Protein AF-A0A933LG38-F1 (afdb_monomer_lite)

Foldseek 3Di:
DPPVVLVVDDDPPPDDSVVVVVVVVVVVLVVCVVVVNKAKPPNDFDADPVRHTPIDID

Structure (mmCIF, N/CA/C/O backbone):
data_AF-A0A933LG38-F1
#
_entry.id   AF-A0A933LG38-F1
#
loop_
_atom_site.group_PDB
_atom_site.id
_atom_site.type_symbol
_atom_site.label_atom_id
_atom_site.label_alt_id
_atom_site.label_comp_id
_atom_site.label_asym_id
_atom_site.label_entity_id
_atom_site.label_seq_id
_atom_site.pdbx_PDB_ins_code
_atom_site.Cartn_x
_atom_site.Cartn_y
_atom_site.Cartn_z
_atom_site.occupancy
_atom_site.B_iso_or_equiv
_atom_site.auth_seq_id
_atom_site.auth_comp_id
_atom_site.auth_asym_id
_atom_site.auth_atom_id
_atom_site.pdbx_PDB_model_num
ATOM 1 N N . VAL A 1 1 ? 18.639 2.165 2.122 1.00 53.94 1 VAL A N 1
ATOM 2 C CA . VAL A 1 1 ? 18.199 2.326 0.724 1.00 53.94 1 VAL A CA 1
ATOM 3 C C . VAL A 1 1 ? 17.451 3.640 0.664 1.00 53.94 1 VAL A C 1
ATOM 5 O O . VAL A 1 1 ? 16.283 3.696 1.028 1.00 53.94 1 VAL A O 1
ATOM 8 N N . PHE A 1 2 ? 18.176 4.722 0.405 1.00 43.56 2 PHE A N 1
ATOM 9 C CA . PHE A 1 2 ? 17.568 6.039 0.205 1.00 43.56 2 PHE A CA 1
ATOM 10 C C . PHE A 1 2 ? 17.118 6.135 -1.263 1.00 43.56 2 PHE A C 1
ATOM 12 O O . PHE A 1 2 ? 17.565 5.330 -2.080 1.00 43.56 2 PHE A O 1
ATOM 19 N N . ALA A 1 3 ? 16.202 7.052 -1.589 1.00 54.38 3 ALA A N 1
ATOM 20 C CA . ALA A 1 3 ? 15.554 7.154 -2.908 1.00 54.38 3 ALA A CA 1
ATOM 21 C C . ALA A 1 3 ? 16.541 7.158 -4.098 1.00 54.38 3 ALA A C 1
ATOM 23 O O . ALA A 1 3 ? 16.210 6.684 -5.184 1.00 54.38 3 ALA A O 1
ATOM 24 N N . ASP A 1 4 ? 17.766 7.616 -3.856 1.00 57.03 4 ASP A N 1
ATOM 25 C CA . ASP A 1 4 ? 18.867 7.711 -4.812 1.00 57.03 4 ASP A CA 1
ATOM 26 C C . ASP A 1 4 ? 19.321 6.336 -5.351 1.00 57.03 4 ASP A C 1
ATOM 28 O O . ASP A 1 4 ? 19.695 6.227 -6.520 1.00 57.03 4 ASP A O 1
ATOM 32 N N . ASP A 1 5 ? 19.216 5.262 -4.553 1.00 58.44 5 ASP A N 1
ATOM 33 C CA . ASP A 1 5 ? 19.593 3.899 -4.971 1.00 58.44 5 ASP A CA 1
ATOM 34 C C . ASP A 1 5 ? 18.627 3.340 -6.030 1.00 58.44 5 ASP A C 1
ATOM 36 O O . ASP A 1 5 ? 19.053 2.657 -6.966 1.00 58.44 5 ASP A O 1
ATOM 40 N N . LEU A 1 6 ? 17.329 3.668 -5.950 1.00 60.19 6 LEU A N 1
ATOM 41 C CA . LEU A 1 6 ? 16.335 3.182 -6.916 1.00 60.19 6 LEU A CA 1
ATOM 42 C C . LEU A 1 6 ? 16.532 3.775 -8.320 1.00 60.19 6 LEU A C 1
ATOM 44 O O . LEU A 1 6 ? 16.137 3.159 -9.310 1.00 60.19 6 LEU A O 1
ATOM 48 N N . GLY A 1 7 ? 17.190 4.934 -8.433 1.00 60.78 7 GLY A N 1
ATOM 49 C CA . GLY A 1 7 ? 17.554 5.521 -9.724 1.00 60.78 7 GLY A CA 1
ATOM 50 C C . GLY A 1 7 ? 18.501 4.631 -10.537 1.00 60.78 7 GLY A C 1
ATOM 51 O O . GLY A 1 7 ? 18.450 4.645 -11.770 1.00 60.78 7 GLY A O 1
ATOM 52 N N . THR A 1 8 ? 19.302 3.812 -9.846 1.00 72.31 8 THR A N 1
ATOM 53 C CA . THR A 1 8 ? 20.317 2.920 -10.431 1.00 72.31 8 THR A CA 1
ATOM 54 C C . THR A 1 8 ? 19.866 1.463 -10.570 1.00 72.31 8 THR A C 1
ATOM 56 O O . THR A 1 8 ? 20.552 0.675 -11.222 1.00 72.31 8 THR A O 1
ATOM 59 N N . ILE A 1 9 ? 18.704 1.096 -10.013 1.00 78.00 9 ILE A N 1
ATOM 60 C CA . ILE A 1 9 ? 18.140 -0.252 -10.144 1.00 78.00 9 ILE A CA 1
ATOM 61 C C . ILE A 1 9 ? 17.628 -0.466 -11.574 1.00 78.00 9 ILE A C 1
ATOM 63 O O . ILE A 1 9 ? 16.892 0.351 -12.132 1.00 78.00 9 ILE A O 1
ATOM 67 N N . GLY A 1 10 ? 18.039 -1.588 -12.170 1.00 84.81 10 GLY A N 1
ATOM 68 C CA . GLY A 1 10 ? 17.568 -2.012 -13.483 1.00 84.81 10 GLY A CA 1
ATOM 69 C C . GLY A 1 10 ? 16.067 -2.291 -13.457 1.00 84.81 10 GLY A C 1
ATOM 70 O O . GLY A 1 10 ? 15.591 -3.087 -12.650 1.00 84.81 10 GLY A O 1
ATOM 71 N N . VAL A 1 11 ? 15.329 -1.638 -14.351 1.00 88.62 11 VAL A N 1
ATOM 72 C CA . VAL A 1 11 ? 13.891 -1.866 -14.519 1.00 88.62 11 VAL A CA 1
ATOM 73 C C . VAL A 1 11 ? 13.684 -3.179 -15.292 1.00 88.62 11 VAL A C 1
ATOM 75 O O . VAL A 1 11 ? 14.374 -3.391 -16.296 1.00 88.62 11 VAL A O 1
ATOM 78 N N . PRO A 1 12 ? 12.777 -4.075 -14.854 1.00 90.12 12 PRO A N 1
ATOM 79 C CA . PRO A 1 12 ? 12.458 -5.298 -15.587 1.00 90.12 12 PRO A CA 1
ATOM 80 C C . PRO A 1 12 ? 12.049 -5.029 -17.040 1.00 90.12 12 PRO A C 1
ATOM 82 O O . PRO A 1 12 ? 11.426 -4.017 -17.355 1.00 90.12 12 PRO A O 1
ATOM 85 N N . ALA A 1 13 ? 12.372 -5.960 -17.940 1.00 92.25 13 ALA A N 1
ATOM 86 C CA . ALA A 1 13 ? 11.987 -5.837 -19.342 1.00 92.25 13 ALA A CA 1
ATOM 87 C C . ALA A 1 13 ? 10.457 -5.752 -19.484 1.00 92.25 13 ALA A C 1
ATOM 89 O O . ALA A 1 13 ? 9.735 -6.610 -18.978 1.00 92.25 13 ALA A O 1
ATOM 90 N N . GLY A 1 14 ? 9.981 -4.727 -20.196 1.00 94.00 14 GLY A N 1
ATOM 91 C CA . GLY A 1 14 ? 8.552 -4.477 -20.407 1.00 94.00 14 GLY A CA 1
ATOM 92 C C . GLY A 1 14 ? 7.866 -3.661 -19.307 1.00 94.00 14 GLY A C 1
ATOM 93 O O . GLY A 1 14 ? 6.694 -3.347 -19.472 1.00 94.00 14 GLY A O 1
ATOM 94 N N . ALA A 1 15 ? 8.581 -3.293 -18.242 1.00 93.75 15 ALA A N 1
ATOM 95 C CA . ALA A 1 15 ? 8.093 -2.394 -17.205 1.00 93.75 15 ALA A CA 1
ATOM 96 C C . ALA A 1 15 ? 8.627 -0.969 -17.419 1.00 93.75 15 ALA A C 1
ATOM 98 O O . ALA A 1 15 ? 9.757 -0.763 -17.878 1.00 93.75 15 ALA A O 1
ATOM 99 N N . ALA A 1 16 ? 7.811 0.018 -17.081 1.00 91.62 16 ALA A N 1
ATOM 100 C CA . ALA A 1 16 ? 8.232 1.392 -16.904 1.00 91.62 16 ALA A CA 1
ATOM 101 C C . ALA A 1 16 ? 8.847 1.585 -15.502 1.00 91.62 16 ALA A C 1
ATOM 103 O O . ALA A 1 16 ? 8.847 0.698 -14.647 1.00 91.62 16 ALA A O 1
ATOM 104 N N . ARG A 1 17 ? 9.489 2.733 -15.270 1.00 89.00 17 ARG A N 1
ATOM 105 C CA . ARG A 1 17 ? 10.204 2.984 -14.006 1.00 89.00 17 ARG A CA 1
ATOM 106 C C . ARG A 1 17 ? 9.251 3.118 -12.815 1.00 89.00 17 ARG A C 1
ATOM 108 O O . ARG A 1 17 ? 9.613 2.734 -11.710 1.00 89.00 17 ARG A O 1
ATOM 115 N N . ASP A 1 18 ? 8.076 3.682 -13.040 1.00 91.94 18 ASP A N 1
ATOM 116 C CA . ASP A 1 18 ? 6.992 3.769 -12.065 1.00 91.94 18 ASP A CA 1
ATOM 117 C C . ASP A 1 18 ? 6.481 2.388 -11.645 1.00 91.94 18 ASP A C 1
ATOM 119 O O . ASP A 1 18 ? 6.300 2.183 -10.450 1.00 91.94 18 ASP A O 1
ATOM 123 N N . ASP A 1 19 ? 6.419 1.404 -12.547 1.00 92.94 19 ASP A N 1
ATOM 124 C CA . ASP A 1 19 ? 6.063 0.022 -12.178 1.00 92.94 19 ASP A CA 1
ATOM 125 C C . ASP A 1 19 ? 7.015 -0.570 -11.118 1.00 92.94 19 ASP A C 1
ATOM 127 O O . ASP A 1 19 ? 6.598 -1.323 -10.235 1.00 92.94 19 ASP A O 1
ATOM 131 N N . LEU A 1 20 ? 8.312 -0.231 -11.173 1.00 90.75 20 LEU A N 1
ATOM 132 C CA . LEU A 1 20 ? 9.273 -0.639 -10.141 1.00 90.75 20 LEU A CA 1
ATOM 133 C C . LEU A 1 20 ? 8.938 0.010 -8.790 1.00 90.75 20 LEU A C 1
ATOM 135 O O . LEU A 1 20 ? 9.018 -0.653 -7.754 1.00 90.75 20 LEU A O 1
ATOM 139 N N . TYR A 1 21 ? 8.560 1.290 -8.789 1.00 90.75 21 TYR A N 1
ATOM 140 C CA . TYR A 1 21 ? 8.156 1.988 -7.570 1.00 90.75 21 TYR A CA 1
ATOM 141 C C . TYR A 1 21 ? 6.851 1.430 -7.004 1.00 90.75 21 TYR A C 1
ATOM 143 O O . TYR A 1 21 ? 6.775 1.205 -5.795 1.00 90.75 21 TYR A O 1
ATOM 151 N N . ASP A 1 22 ? 5.881 1.124 -7.860 1.00 92.50 22 ASP A N 1
ATOM 152 C CA . ASP A 1 22 ? 4.616 0.503 -7.474 1.00 92.50 22 ASP A CA 1
ATOM 153 C C . ASP A 1 22 ? 4.848 -0.882 -6.864 1.00 92.50 22 ASP A C 1
ATOM 155 O O . ASP A 1 22 ? 4.292 -1.202 -5.811 1.00 92.50 22 ASP A O 1
ATOM 159 N N . ALA A 1 23 ? 5.746 -1.683 -7.447 1.00 93.31 23 ALA A N 1
ATOM 160 C CA . ALA A 1 23 ? 6.137 -2.973 -6.887 1.00 93.31 23 ALA A CA 1
ATOM 161 C C . ALA A 1 23 ? 6.812 -2.829 -5.511 1.00 93.31 23 ALA A C 1
ATOM 163 O O . ALA A 1 23 ? 6.502 -3.584 -4.583 1.00 93.31 23 ALA A O 1
ATOM 164 N N . CYS A 1 24 ? 7.707 -1.849 -5.344 1.00 93.50 24 CYS A N 1
ATOM 165 C CA . CYS A 1 24 ? 8.327 -1.554 -4.052 1.00 93.50 24 CYS A CA 1
ATOM 166 C C . CYS A 1 24 ? 7.293 -1.111 -3.006 1.00 93.50 24 CYS A C 1
ATOM 168 O O . CYS A 1 24 ? 7.334 -1.595 -1.872 1.00 93.50 24 CYS A O 1
ATOM 170 N N . ALA A 1 25 ? 6.361 -0.229 -3.377 1.00 93.75 25 ALA A N 1
ATOM 171 C CA . ALA A 1 25 ? 5.292 0.234 -2.501 1.00 93.75 25 ALA A CA 1
ATOM 172 C C . ALA A 1 25 ? 4.380 -0.930 -2.083 1.00 93.75 25 ALA A C 1
ATOM 174 O O . ALA A 1 25 ? 4.152 -1.130 -0.890 1.00 93.75 25 ALA A O 1
ATOM 175 N N . ALA A 1 26 ? 3.947 -1.761 -3.035 1.00 95.56 26 ALA A N 1
ATOM 176 C CA . ALA A 1 26 ? 3.118 -2.933 -2.769 1.00 95.56 26 ALA A CA 1
ATOM 177 C C . ALA A 1 26 ? 3.809 -3.929 -1.823 1.00 95.56 26 ALA A C 1
ATOM 179 O O . ALA A 1 26 ? 3.196 -4.398 -0.860 1.00 95.56 26 ALA A O 1
ATOM 180 N N . ALA A 1 27 ? 5.095 -4.218 -2.048 1.00 96.12 27 ALA A N 1
ATOM 181 C CA . ALA A 1 27 ? 5.873 -5.101 -1.182 1.00 96.12 27 ALA A CA 1
ATOM 182 C C . ALA A 1 27 ? 6.030 -4.531 0.238 1.00 96.12 27 ALA A C 1
ATOM 184 O O . ALA A 1 27 ? 5.886 -5.263 1.221 1.00 96.12 27 ALA A O 1
ATOM 185 N N . TRP A 1 28 ? 6.292 -3.226 0.360 1.00 95.19 28 TRP A N 1
ATOM 186 C CA . TRP A 1 28 ? 6.403 -2.549 1.652 1.00 95.19 28 TRP A CA 1
ATOM 187 C C . TRP A 1 28 ? 5.080 -2.570 2.428 1.00 95.19 28 TRP A C 1
ATOM 189 O O . TRP A 1 28 ? 5.064 -2.938 3.607 1.00 95.19 28 TRP A O 1
ATOM 199 N N . THR A 1 29 ? 3.963 -2.263 1.765 1.00 95.75 29 THR A N 1
ATOM 200 C CA . THR A 1 29 ? 2.622 -2.327 2.359 1.00 95.75 29 THR A CA 1
ATOM 201 C C . THR A 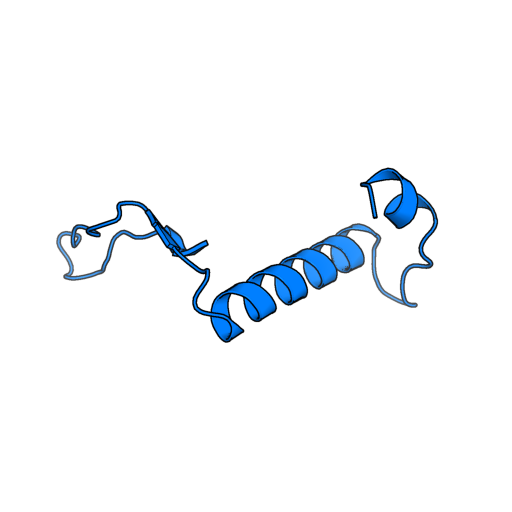1 29 ? 2.287 -3.749 2.808 1.00 95.75 29 THR A C 1
ATOM 203 O O . THR A 1 29 ? 1.895 -3.952 3.958 1.00 95.75 29 THR A O 1
ATOM 206 N N . ALA A 1 30 ? 2.511 -4.756 1.959 1.00 96.44 30 ALA A N 1
ATOM 207 C CA . ALA A 1 30 ? 2.258 -6.155 2.304 1.00 96.44 30 ALA A CA 1
ATOM 208 C C . ALA A 1 30 ? 3.061 -6.605 3.537 1.00 96.44 30 ALA A C 1
ATOM 210 O O . ALA A 1 30 ? 2.527 -7.286 4.414 1.00 96.44 30 ALA A O 1
ATOM 211 N N . ALA A 1 31 ? 4.325 -6.183 3.647 1.00 97.62 31 ALA A N 1
ATOM 212 C CA . ALA A 1 31 ? 5.159 -6.491 4.804 1.00 97.62 31 ALA A CA 1
ATOM 213 C C . ALA A 1 31 ? 4.603 -5.889 6.106 1.00 97.62 31 ALA A C 1
ATOM 215 O O . ALA A 1 31 ? 4.605 -6.567 7.133 1.00 97.62 31 ALA A O 1
ATOM 216 N N . ARG A 1 32 ? 4.088 -4.652 6.077 1.00 96.56 32 ARG A N 1
ATOM 217 C CA . ARG A 1 32 ? 3.463 -4.021 7.254 1.00 96.56 32 ARG A CA 1
ATOM 218 C C . ARG A 1 32 ? 2.181 -4.729 7.673 1.00 96.56 32 ARG A C 1
ATOM 220 O O . ARG A 1 32 ? 1.981 -4.964 8.863 1.00 96.56 32 ARG A O 1
ATOM 227 N N . P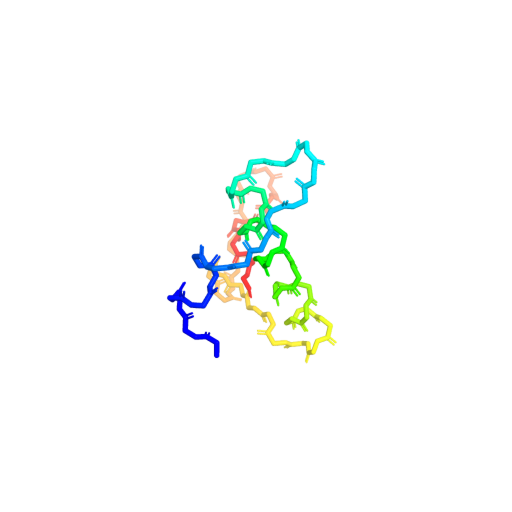HE A 1 33 ? 1.355 -5.150 6.717 1.00 97.19 33 PHE A N 1
ATOM 228 C CA . PHE A 1 33 ? 0.193 -5.991 7.009 1.00 97.19 33 PHE A CA 1
ATOM 229 C C . PHE A 1 33 ? 0.596 -7.312 7.667 1.00 97.19 33 PHE A C 1
ATOM 231 O O . PHE A 1 33 ? 0.056 -7.654 8.718 1.00 97.19 33 PHE A O 1
ATOM 238 N N . ALA A 1 34 ? 1.588 -8.012 7.109 1.00 97.81 34 ALA A N 1
ATOM 239 C CA . ALA A 1 34 ? 2.073 -9.282 7.648 1.00 97.81 34 ALA A CA 1
ATOM 240 C C . ALA A 1 34 ? 2.640 -9.158 9.075 1.00 97.81 34 ALA A C 1
ATOM 242 O O . ALA A 1 34 ? 2.554 -10.106 9.853 1.00 97.81 34 ALA A O 1
ATOM 243 N N . ARG A 1 35 ? 3.200 -7.995 9.431 1.00 98.31 35 ARG A N 1
ATOM 244 C CA . ARG A 1 35 ? 3.726 -7.698 10.775 1.00 98.31 35 ARG A CA 1
ATOM 245 C C . ARG A 1 35 ? 2.691 -7.119 11.745 1.00 98.31 35 ARG A C 1
ATOM 247 O O . ARG A 1 35 ? 3.013 -6.940 12.913 1.00 98.31 35 ARG A O 1
ATOM 254 N N . GLY A 1 36 ? 1.474 -6.810 11.293 1.00 97.31 36 GLY A N 1
ATOM 255 C CA . GLY A 1 36 ? 0.472 -6.119 12.116 1.00 97.31 36 GLY A CA 1
ATOM 256 C C . GLY A 1 36 ? 0.788 -4.638 12.373 1.00 97.31 36 GLY A C 1
ATOM 257 O O . GLY A 1 36 ? 0.266 -4.054 13.312 1.00 97.31 36 GLY A O 1
ATOM 258 N N . GLU A 1 37 ? 1.636 -4.029 11.543 1.00 97.69 37 GLU A N 1
ATOM 259 C CA . GLU A 1 37 ? 2.073 -2.626 11.647 1.00 97.69 37 GLU A CA 1
ATOM 260 C C . GLU A 1 37 ? 1.214 -1.667 10.803 1.00 97.69 37 GLU A C 1
ATOM 262 O O . GLU A 1 37 ? 1.542 -0.485 10.676 1.00 97.69 37 GLU A O 1
ATOM 267 N N . HIS A 1 38 ? 0.163 -2.170 10.156 1.00 96.12 38 HIS A N 1
ATOM 268 C CA . HIS A 1 38 ? -0.766 -1.359 9.374 1.00 96.12 38 HIS A CA 1
ATOM 269 C C . HIS A 1 38 ? -1.684 -0.545 10.296 1.00 96.12 38 HIS A C 1
ATOM 271 O O . HIS A 1 38 ? -1.942 -0.931 11.436 1.00 96.12 38 HIS A O 1
ATOM 277 N N . GLY A 1 39 ? -2.164 0.592 9.807 1.00 95.31 39 GLY A N 1
ATOM 278 C CA . GLY A 1 39 ? -3.093 1.453 10.531 1.00 95.31 39 GLY A CA 1
ATOM 279 C C . GLY A 1 39 ? -4.252 1.899 9.656 1.00 95.31 39 GLY A C 1
ATOM 280 O O . GLY A 1 39 ? -4.259 1.676 8.447 1.00 95.31 39 GLY A O 1
ATOM 281 N N . THR A 1 40 ? -5.224 2.561 10.278 1.00 97.00 40 THR A N 1
A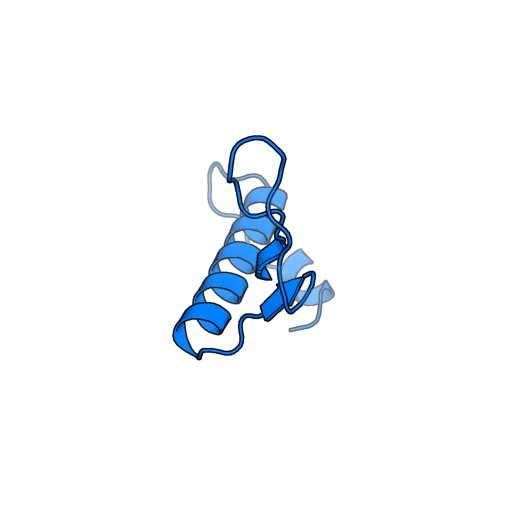TOM 282 C CA . THR A 1 40 ? -6.414 3.064 9.594 1.00 97.00 40 THR A CA 1
ATOM 283 C C . THR A 1 40 ? -6.660 4.524 9.956 1.00 97.00 40 THR A C 1
ATOM 285 O O . THR A 1 40 ? -6.471 4.927 11.105 1.00 97.00 40 THR A O 1
ATOM 288 N N . LEU A 1 41 ? -7.073 5.326 8.973 1.00 96.12 41 LEU A N 1
ATOM 289 C CA . LEU A 1 41 ? -7.507 6.708 9.156 1.00 96.12 41 LEU A CA 1
ATOM 290 C C . LEU A 1 41 ? -8.998 6.866 8.799 1.00 96.12 41 LEU A C 1
ATOM 292 O O . LEU A 1 41 ? -9.385 6.475 7.698 1.00 96.12 41 LEU A O 1
ATOM 296 N N . PRO A 1 42 ? -9.811 7.500 9.665 1.00 96.44 42 PRO A N 1
ATOM 297 C CA . PRO A 1 42 ? -9.501 7.761 11.073 1.00 96.44 42 PRO A CA 1
ATOM 298 C C . PRO A 1 42 ? -9.372 6.436 11.851 1.00 96.44 42 PRO A C 1
ATOM 300 O O . PRO A 1 42 ? -9.810 5.394 11.372 1.00 96.44 42 PRO A O 1
ATOM 303 N N . ALA A 1 43 ? -8.775 6.474 13.049 1.00 96.19 43 ALA A N 1
ATOM 304 C CA . ALA A 1 43 ? -8.563 5.271 13.869 1.00 96.19 43 ALA A CA 1
ATOM 305 C C . ALA A 1 43 ? -9.871 4.522 14.186 1.00 96.19 43 ALA A C 1
ATOM 307 O O . ALA A 1 43 ? -9.872 3.300 14.278 1.00 96.19 43 ALA A O 1
ATOM 308 N N . GLU A 1 44 ? -10.975 5.266 14.282 1.00 96.62 44 GLU A N 1
ATOM 309 C CA . GLU A 1 44 ? -12.341 4.753 14.382 1.00 96.62 44 GLU A CA 1
ATOM 310 C C . GLU A 1 44 ? -13.120 5.185 13.128 1.00 96.62 44 GLU A C 1
ATOM 312 O O . GLU A 1 44 ? -13.666 6.295 13.095 1.00 96.62 44 GLU A O 1
ATOM 317 N N . PRO A 1 45 ? -13.130 4.373 12.055 1.00 97.38 45 PRO A N 1
ATOM 318 C CA . PRO A 1 45 ? -13.773 4.739 10.802 1.00 97.38 45 PRO A CA 1
ATOM 319 C C . PRO A 1 45 ? -15.278 4.961 10.953 1.00 97.38 45 PRO A C 1
ATOM 321 O O . PRO A 1 45 ? -15.994 4.053 11.388 1.00 97.38 45 PRO A O 1
ATOM 324 N N . PRO A 1 46 ? -15.807 6.127 10.541 1.00 97.81 46 PRO A N 1
ATOM 325 C CA . PRO A 1 46 ? -17.242 6.297 10.448 1.00 97.81 46 PRO A CA 1
ATOM 326 C C . PRO A 1 46 ? -17.798 5.441 9.309 1.00 97.81 46 PRO A C 1
ATOM 328 O O . PRO A 1 46 ? -17.081 4.958 8.430 1.00 97.81 46 PRO A O 1
ATOM 331 N N . THR A 1 47 ? -19.113 5.281 9.316 1.00 98.38 47 THR A N 1
ATOM 332 C CA . THR A 1 47 ? -19.844 4.600 8.249 1.00 98.38 47 THR A CA 1
ATOM 333 C C . THR A 1 47 ? -20.631 5.628 7.433 1.00 98.38 47 THR A C 1
ATOM 335 O O . THR A 1 47 ? -21.193 6.561 8.007 1.00 98.38 47 THR A O 1
ATOM 338 N N . ASP A 1 48 ? -20.653 5.495 6.104 1.00 97.44 48 ASP A N 1
ATOM 339 C CA . ASP A 1 48 ? -21.458 6.350 5.226 1.00 97.44 48 ASP A CA 1
ATOM 340 C C . ASP A 1 48 ? -22.961 6.016 5.312 1.00 97.44 48 ASP A C 1
ATOM 342 O O . ASP A 1 48 ? -23.388 5.070 5.977 1.00 97.44 48 ASP A O 1
ATOM 346 N N . SER A 1 49 ? -23.79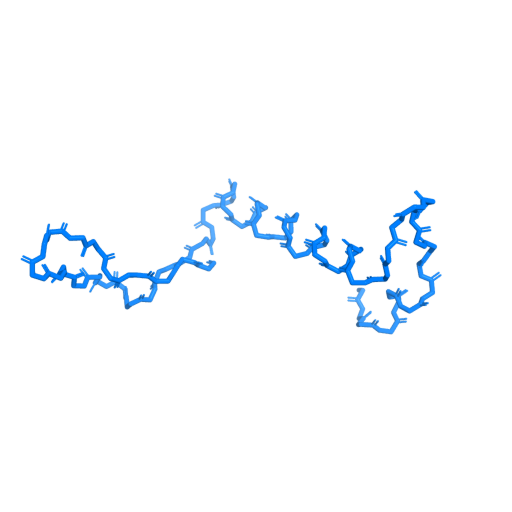7 6.787 4.609 1.00 97.88 49 SER A N 1
ATOM 347 C CA . SER A 1 49 ? -25.256 6.589 4.588 1.00 97.88 49 SER A CA 1
ATOM 348 C C . SER A 1 49 ? -25.710 5.256 3.979 1.00 97.88 49 SER A C 1
ATOM 350 O O . SER A 1 49 ? -26.890 4.918 4.066 1.00 97.88 49 SER A O 1
ATOM 352 N N . ARG A 1 50 ? -24.799 4.501 3.360 1.00 97.56 50 ARG A N 1
ATOM 353 C CA . ARG A 1 50 ? -25.045 3.191 2.749 1.00 97.56 50 ARG A CA 1
ATOM 354 C C . ARG A 1 50 ? -24.488 2.046 3.592 1.00 97.56 50 ARG A C 1
ATOM 356 O O . ARG A 1 50 ? -24.588 0.897 3.170 1.00 97.56 50 ARG A O 1
ATOM 363 N N . GLY A 1 51 ? -23.919 2.328 4.763 1.00 96.81 51 GLY A N 1
ATOM 364 C CA . GLY A 1 51 ? -23.338 1.296 5.613 1.00 96.81 51 GLY A CA 1
ATOM 365 C C . GLY A 1 51 ? -21.879 0.954 5.281 1.00 96.81 51 GLY A C 1
ATOM 366 O O . GLY A 1 51 ? -21.376 -0.045 5.790 1.00 96.81 51 GLY A O 1
ATOM 367 N N . LEU A 1 52 ? -21.185 1.737 4.444 1.00 97.12 52 LEU A N 1
ATOM 368 C CA . LEU A 1 52 ? -19.787 1.480 4.078 1.00 97.12 52 LEU A CA 1
ATOM 369 C C . LEU A 1 52 ? -18.813 2.186 5.024 1.00 97.12 52 LEU A C 1
ATOM 371 O O . LEU A 1 52 ? -18.993 3.3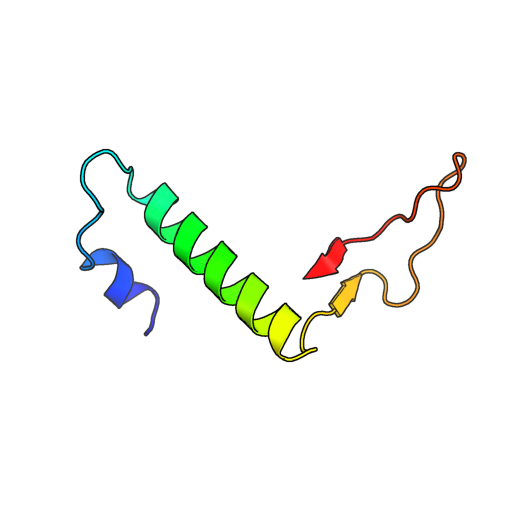61 5.338 1.00 97.12 52 LEU A O 1
ATOM 375 N N . ARG A 1 53 ? -17.748 1.489 5.438 1.00 97.81 53 ARG A N 1
ATOM 376 C CA . ARG A 1 53 ? -16.668 2.091 6.235 1.00 97.81 53 ARG A CA 1
ATOM 377 C C . ARG A 1 53 ? -15.925 3.135 5.410 1.00 97.81 53 ARG A C 1
ATOM 379 O O . ARG A 1 53 ? -15.468 2.850 4.306 1.00 97.81 53 ARG A O 1
ATOM 386 N N . MET A 1 54 ? -15.780 4.325 5.973 1.00 97.62 54 MET A N 1
ATOM 387 C CA . MET A 1 54 ? -15.036 5.428 5.380 1.00 97.62 54 MET A CA 1
ATOM 388 C C . MET A 1 54 ? -13.638 5.454 5.982 1.00 97.62 54 MET A C 1
ATOM 390 O O . MET A 1 54 ? -13.396 6.124 6.986 1.00 97.62 54 MET A O 1
ATOM 394 N N . GLU A 1 55 ? -12.736 4.681 5.384 1.00 97.62 55 GLU A N 1
ATOM 395 C CA . GLU A 1 55 ? -11.410 4.438 5.938 1.00 97.62 55 GLU A CA 1
ATOM 396 C C . GLU A 1 55 ? -10.305 4.485 4.878 1.00 97.62 55 GLU A C 1
ATOM 398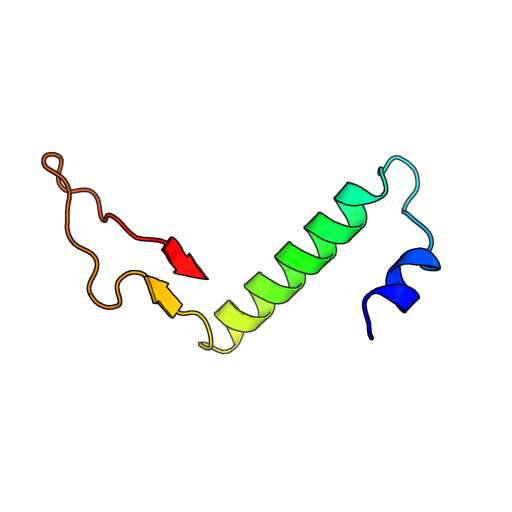 O O . GLU A 1 55 ? -10.521 4.132 3.719 1.00 97.62 55 GLU A O 1
ATOM 403 N N . ILE A 1 56 ? -9.107 4.891 5.296 1.00 96.19 56 ILE A N 1
ATOM 404 C CA . ILE A 1 56 ? -7.864 4.731 4.537 1.00 96.19 56 ILE A CA 1
ATOM 405 C C . ILE A 1 56 ? -6.960 3.809 5.342 1.00 96.19 56 ILE A C 1
ATOM 407 O O . ILE A 1 56 ? -6.580 4.155 6.460 1.00 96.19 56 ILE A O 1
ATOM 411 N N . VAL A 1 57 ? -6.604 2.659 4.777 1.00 94.94 57 VAL A N 1
ATOM 412 C CA . VAL A 1 57 ? -5.688 1.706 5.413 1.00 94.94 57 VAL A CA 1
ATOM 413 C C . VAL A 1 57 ? -4.277 1.924 4.871 1.00 94.94 57 VAL A C 1
ATOM 415 O O . VAL A 1 57 ? -4.110 2.045 3.656 1.00 94.94 57 VAL A O 1
ATOM 418 N N . TYR A 1 58 ? -3.277 1.996 5.754 1.00 91.38 58 TYR A N 1
ATOM 419 C CA . TYR A 1 58 ? -1.887 2.307 5.403 1.00 91.38 58 TYR A CA 1
ATOM 420 C C . TYR A 1 58 ? -0.871 1.379 6.055 1.00 91.38 58 TYR A C 1
ATOM 422 O O . TYR A 1 58 ? -0.927 1.109 7.277 1.00 91.38 58 TYR A O 1
#

Radius of gyration: 16.4 Å; chains: 1; bounding box: 46×17×35 Å

Sequence (58 aa):
VFADDLGTIGVPAGAARDDLYDACAAAWTAARFARGEHGTLPAEPPTDSRGLRMEIVY

Secondary structure (DSSP, 8-state):
--HHHHTTSPPPTT--HHHHHHHHHHHHHHHHHHHT---EESSS--B-TTS-B--EE-

pLDDT: mean 89.54, std 13.56, range [43.56, 98.38]